Protein AF-A0A7S1PCG1-F1 (afdb_monomer)

Sequence (176 aa):
MRWTLFRSVGHQINESDEKISSALGVCRGSHRIDYTKEDGTSAQEVPVEKQWEADRPALQNLGIFSGMALAMYNFPEGIATFTAALADPIIGLGVAVAIAIHNIPEGIAVSVPIFYATGSKCKAFWWSVLCGAAEPVGGLLAWVVLTNLMTPSAFAILFCLVGGIMIHICIKKLIP

Secondary structure (DSSP, 8-state):
--SHHHHHHHHHHHHHHHHHHHHTT----------------------HHHHHHHHHHHHHHHHHHHHHHHHHHHHHHHHHHHHHHHH-HHHHHHHHHHHHHHHHHHHHHHHHHHHHHH--HHHHHHHHHHHHTHHHHHHHHHHHHHHHH--HHHHHHHHHHHHHHHHHHHHHHH--

pLDDT: mean 73.64, std 19.01, range [29.75, 96.0]

Solvent-accessible surface area (backbone atoms only — not comparable to full-atom values): 9655 Å² total; per-residue (Å²): 141,76,63,66,62,57,53,51,51,55,52,53,54,55,57,52,50,52,59,50,40,66,74,65,72,54,80,72,87,64,86,64,82,73,90,76,74,97,65,96,62,81,87,71,77,74,52,71,72,59,54,55,66,73,43,23,67,59,29,36,50,50,14,53,54,46,29,55,54,44,23,63,54,32,21,59,49,15,30,50,35,45,50,38,34,72,74,38,59,71,59,12,51,53,46,46,54,56,48,61,59,54,49,50,63,54,35,46,65,24,18,52,32,29,22,74,39,66,74,32,67,66,60,12,50,50,50,25,51,62,21,58,49,24,18,64,50,21,24,48,49,35,58,67,47,51,78,78,69,62,51,76,67,56,53,53,51,51,50,48,54,53,51,48,51,53,51,51,51,46,50,71,72,70,55,131

Structure (mmCIF, N/CA/C/O backbone):
data_AF-A0A7S1PCG1-F1
#
_entry.id   AF-A0A7S1PCG1-F1
#
loop_
_atom_site.group_PDB
_atom_site.id
_atom_site.type_symbol
_atom_site.label_atom_id
_atom_site.label_alt_id
_atom_site.label_comp_id
_atom_site.label_asym_id
_atom_site.label_entity_id
_atom_site.label_seq_id
_atom_site.pdbx_PDB_ins_code
_atom_site.Cartn_x
_atom_site.Cartn_y
_atom_site.Cartn_z
_atom_site.occupancy
_atom_site.B_iso_or_equiv
_atom_site.auth_seq_id
_atom_site.auth_comp_id
_atom_site.auth_asym_id
_atom_site.auth_atom_id
_atom_site.pdbx_PDB_model_num
ATOM 1 N N . MET A 1 1 ? 4.819 38.985 16.007 1.00 44.47 1 MET A N 1
ATOM 2 C CA . MET A 1 1 ? 3.946 39.750 15.080 1.00 44.47 1 MET A CA 1
ATOM 3 C C . MET A 1 1 ? 3.260 38.907 13.983 1.00 44.47 1 MET A C 1
ATOM 5 O O . MET A 1 1 ? 2.679 39.484 13.080 1.00 44.47 1 MET A O 1
ATOM 9 N N . ARG A 1 2 ? 3.243 37.560 14.054 1.00 44.78 2 ARG A N 1
ATOM 10 C CA . ARG A 1 2 ? 2.718 36.686 12.975 1.00 44.78 2 ARG A CA 1
ATOM 11 C C . ARG A 1 2 ? 1.582 35.743 13.421 1.00 44.78 2 ARG A C 1
ATOM 13 O O . ARG A 1 2 ? 1.343 34.729 12.787 1.00 44.78 2 ARG A O 1
ATOM 20 N N . TRP A 1 3 ? 0.891 36.078 14.516 1.00 29.75 3 TRP A N 1
ATOM 21 C CA . TRP A 1 3 ? -0.238 35.296 15.059 1.00 29.75 3 TRP A CA 1
ATOM 22 C C . TRP A 1 3 ? -1.612 35.923 14.751 1.00 29.75 3 TRP A C 1
ATOM 24 O O . TRP A 1 3 ? -2.607 35.220 14.618 1.00 29.75 3 TRP A O 1
ATOM 34 N N . THR A 1 4 ? -1.678 37.241 14.554 1.00 54.00 4 THR A N 1
ATOM 35 C CA . THR A 1 4 ? -2.918 37.961 14.208 1.00 54.00 4 THR A CA 1
ATOM 36 C C . THR A 1 4 ? -3.346 37.746 12.753 1.00 54.00 4 THR A C 1
ATOM 38 O O . THR A 1 4 ? -4.535 37.616 12.482 1.00 54.00 4 THR A O 1
ATOM 41 N N . LEU A 1 5 ? -2.390 37.616 11.825 1.00 45.69 5 LEU A N 1
ATOM 42 C CA . LEU A 1 5 ? -2.663 37.292 10.416 1.00 45.69 5 LEU A CA 1
ATOM 43 C C . LEU A 1 5 ? -3.235 35.877 10.239 1.00 45.69 5 LEU A C 1
ATOM 45 O O . LEU A 1 5 ? -4.156 35.694 9.452 1.00 45.69 5 LEU A O 1
ATOM 49 N N . PHE A 1 6 ? -2.764 34.901 11.022 1.00 45.62 6 PHE A N 1
ATOM 50 C CA . PHE A 1 6 ? -3.271 33.524 10.966 1.00 45.62 6 PHE A CA 1
ATOM 51 C C . PHE A 1 6 ? -4.719 33.424 11.477 1.00 45.62 6 PHE A C 1
ATOM 53 O O . PHE A 1 6 ? -5.532 32.689 10.924 1.00 45.62 6 PHE A O 1
ATOM 60 N N . ARG A 1 7 ? -5.075 34.243 12.477 1.00 55.75 7 ARG A N 1
ATOM 61 C CA . ARG A 1 7 ? -6.449 34.349 12.988 1.00 55.75 7 ARG A CA 1
ATOM 62 C C . ARG A 1 7 ? -7.396 35.033 11.993 1.00 55.75 7 ARG A C 1
ATOM 64 O O . ARG A 1 7 ? -8.547 34.629 11.886 1.00 55.75 7 ARG A O 1
ATOM 71 N N . SER A 1 8 ? -6.905 36.030 11.252 1.00 50.00 8 SER A N 1
ATOM 72 C CA . SER A 1 8 ? -7.679 36.728 10.214 1.00 50.00 8 SER A CA 1
ATOM 73 C C . SER A 1 8 ? -7.980 35.823 9.013 1.00 50.00 8 SER A C 1
ATOM 75 O O . SER A 1 8 ? -9.112 35.770 8.542 1.00 50.00 8 SER A O 1
ATOM 77 N N . VAL A 1 9 ? -6.994 35.031 8.576 1.00 55.22 9 VAL A N 1
ATOM 78 C CA . VAL A 1 9 ? -7.173 34.049 7.493 1.00 55.22 9 VAL A CA 1
ATOM 79 C C . VAL A 1 9 ? -8.129 32.928 7.915 1.00 55.22 9 VAL A C 1
ATOM 81 O O . VAL A 1 9 ? -9.040 32.601 7.162 1.00 55.22 9 VAL A O 1
ATOM 84 N N . GLY A 1 10 ? -8.017 32.412 9.147 1.00 53.16 10 GLY A N 1
ATOM 85 C CA . GLY A 1 10 ? -8.967 31.421 9.672 1.00 53.16 10 GLY A CA 1
ATOM 86 C C . GLY A 1 10 ? -10.417 31.923 9.732 1.00 53.16 10 GLY A C 1
ATOM 87 O O . GLY A 1 10 ? -11.344 31.152 9.503 1.00 53.16 10 GLY A O 1
ATOM 88 N N . HIS A 1 11 ? -10.625 33.221 9.977 1.00 51.47 11 HIS A N 1
ATOM 89 C CA . HIS A 1 11 ? -11.961 33.821 9.996 1.00 51.47 11 HIS A CA 1
ATOM 90 C C . HIS A 1 11 ? -12.567 33.9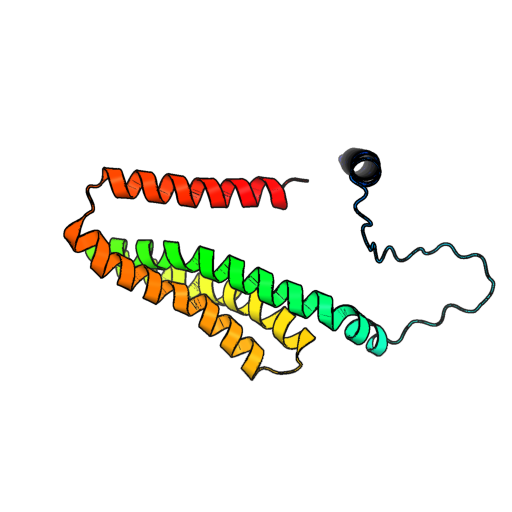68 8.588 1.00 51.47 11 HIS A C 1
ATOM 92 O O . HIS A 1 11 ? -13.768 33.779 8.416 1.00 51.47 11 HIS A O 1
ATOM 98 N N . GLN A 1 12 ? -11.743 34.259 7.576 1.00 50.62 12 GLN A N 1
ATOM 99 C CA . GLN A 1 12 ? -12.180 34.413 6.179 1.00 50.62 12 GLN A CA 1
ATOM 100 C C . GLN A 1 12 ? -12.530 33.074 5.507 1.00 50.62 12 GLN A C 1
ATOM 102 O O . GLN A 1 12 ? -13.460 33.002 4.699 1.00 50.62 12 GLN A O 1
ATOM 107 N N . ILE A 1 13 ? -11.828 31.999 5.878 1.00 54.66 13 ILE A N 1
ATOM 108 C CA . ILE A 1 13 ? -12.124 30.635 5.409 1.00 54.66 13 ILE A CA 1
ATOM 109 C C . ILE A 1 13 ? -13.490 30.176 5.947 1.00 54.66 13 ILE A C 1
ATOM 111 O O . ILE A 1 13 ? -14.297 29.620 5.207 1.00 54.66 13 ILE A O 1
ATOM 115 N N . ASN A 1 14 ? -13.801 30.500 7.207 1.00 49.69 14 ASN A N 1
ATOM 116 C CA . ASN A 1 14 ? -15.057 30.102 7.846 1.00 49.69 14 ASN A CA 1
ATOM 117 C C . ASN A 1 14 ? -16.290 30.811 7.240 1.00 49.69 14 ASN A C 1
ATOM 119 O O . ASN A 1 14 ? -17.344 30.199 7.096 1.00 49.69 14 ASN A O 1
ATOM 123 N N . GLU A 1 15 ? -16.153 32.081 6.834 1.00 53.22 15 GLU A N 1
ATOM 124 C CA . GLU A 1 15 ? -17.244 32.858 6.216 1.00 53.22 15 GLU A CA 1
ATOM 125 C C . GLU A 1 15 ? -17.528 32.432 4.760 1.00 53.22 15 GLU A C 1
ATOM 127 O O . GLU A 1 15 ? -18.664 32.498 4.280 1.00 53.22 15 GLU A O 1
ATOM 132 N N . SER A 1 16 ? -16.498 31.967 4.047 1.00 56.47 16 SER A N 1
ATOM 133 C CA . SER A 1 16 ? -16.621 31.487 2.664 1.00 56.47 16 SER A CA 1
ATOM 134 C C . SER A 1 16 ? -17.294 30.110 2.602 1.00 56.47 16 SER A C 1
ATOM 136 O O . SER A 1 16 ? -18.167 29.884 1.761 1.00 56.47 16 SER A O 1
ATOM 138 N N . ASP A 1 17 ? -16.968 29.226 3.547 1.00 53.53 17 ASP A N 1
ATOM 139 C CA . ASP A 1 17 ? -17.581 27.901 3.696 1.00 53.53 17 ASP A CA 1
ATOM 140 C C . ASP A 1 17 ? -19.076 27.969 4.045 1.00 53.53 17 ASP A C 1
ATOM 142 O O . ASP A 1 17 ? -19.867 27.145 3.580 1.00 53.53 17 ASP A O 1
ATOM 146 N N . GLU A 1 18 ? -19.492 28.970 4.822 1.00 57.81 18 GLU A N 1
ATOM 147 C CA . GLU A 1 18 ? -20.892 29.163 5.210 1.00 57.81 18 GLU A CA 1
ATOM 148 C C . GLU A 1 18 ? -21.767 29.571 4.015 1.00 57.81 18 GLU A C 1
ATOM 150 O O . GLU A 1 18 ? -22.869 29.040 3.834 1.00 57.81 18 GLU A O 1
ATOM 155 N N . LYS A 1 19 ? -21.243 30.433 3.131 1.00 54.31 19 LYS A N 1
ATOM 156 C CA . LYS A 1 19 ? -21.915 30.857 1.887 1.00 54.31 19 LYS A CA 1
ATOM 157 C C . LYS A 1 19 ? -22.014 29.722 0.861 1.00 54.31 19 LYS A C 1
ATOM 159 O O . LYS A 1 19 ? -23.004 29.625 0.140 1.00 54.31 19 LYS A O 1
ATOM 164 N N . ILE A 1 20 ? -21.028 28.825 0.821 1.00 53.72 20 ILE A N 1
ATOM 165 C CA . ILE A 1 20 ? -21.029 27.656 -0.075 1.00 53.72 20 ILE A CA 1
ATOM 166 C C . ILE A 1 20 ? -21.960 26.554 0.458 1.00 53.72 20 ILE A C 1
ATOM 168 O O . ILE A 1 20 ? -22.707 25.944 -0.308 1.00 53.72 20 ILE A O 1
ATOM 172 N N . SER A 1 21 ? -21.982 26.334 1.776 1.00 50.94 21 SER A N 1
ATOM 173 C CA . SER A 1 21 ? -22.844 25.331 2.416 1.00 50.94 21 SER A CA 1
ATOM 174 C C . SER A 1 21 ? -24.332 25.693 2.345 1.00 50.94 21 SER A C 1
ATOM 176 O O . SER A 1 21 ? -25.169 24.797 2.242 1.00 50.94 21 SER A O 1
ATOM 178 N N . SER A 1 22 ? -24.665 26.986 2.366 1.00 50.97 22 SER A N 1
ATOM 179 C CA . SER A 1 22 ? -26.041 27.480 2.217 1.00 50.97 22 SER A CA 1
ATOM 180 C C . SER A 1 22 ? -26.531 27.452 0.762 1.00 50.97 22 SER A C 1
ATOM 182 O O . SER A 1 22 ? -27.706 27.177 0.527 1.00 50.97 22 SER A O 1
ATOM 184 N N . ALA A 1 23 ? -25.641 27.634 -0.220 1.00 47.75 23 ALA A N 1
ATOM 185 C CA . ALA A 1 23 ? -25.978 27.534 -1.643 1.00 47.75 23 ALA A CA 1
ATOM 186 C C . ALA A 1 23 ? -26.151 26.086 -2.144 1.00 47.75 23 ALA A C 1
ATOM 188 O O . ALA A 1 23 ? -26.907 25.849 -3.084 1.00 47.75 23 ALA A O 1
ATOM 189 N N . LEU A 1 24 ? -25.466 25.113 -1.532 1.00 49.19 24 LEU A N 1
ATOM 190 C CA . LEU A 1 24 ? -25.475 23.717 -1.990 1.00 49.19 24 LEU A CA 1
ATOM 191 C C . LEU A 1 24 ? -26.510 22.822 -1.295 1.00 49.19 24 LEU A C 1
ATOM 193 O O . LEU A 1 24 ? -26.582 21.638 -1.619 1.00 49.19 24 LEU A O 1
ATOM 197 N N . GLY A 1 25 ? -27.296 23.334 -0.340 1.00 40.50 25 GLY A N 1
ATOM 198 C CA . GLY A 1 25 ? -28.280 22.521 0.395 1.00 40.50 25 GLY A CA 1
ATOM 199 C C . GLY A 1 25 ? -27.663 21.300 1.091 1.00 40.50 25 GLY A C 1
ATOM 200 O O . GLY A 1 25 ? -28.364 20.355 1.450 1.00 40.50 25 GLY A O 1
ATOM 201 N N . VAL A 1 26 ? -26.339 21.301 1.270 1.00 49.09 26 VAL A N 1
ATOM 202 C CA . VAL A 1 26 ? -25.613 20.248 1.964 1.00 49.09 26 VAL A CA 1
ATOM 203 C C . VAL A 1 26 ? -25.897 20.479 3.436 1.00 49.09 26 VAL A C 1
ATOM 205 O O . VAL A 1 26 ? -25.264 21.315 4.080 1.00 49.09 26 VAL A O 1
ATOM 208 N N . CYS A 1 27 ? -26.885 19.755 3.963 1.00 45.41 27 CYS A N 1
ATOM 209 C CA . CYS A 1 27 ? -27.060 19.561 5.395 1.00 45.41 27 CYS A CA 1
ATOM 210 C C . CYS A 1 27 ? -25.788 18.900 5.930 1.00 45.41 27 CYS A C 1
ATOM 212 O O . CYS A 1 27 ? -25.675 17.680 6.034 1.00 45.41 27 CYS A O 1
ATOM 214 N N . ARG A 1 28 ? -24.795 19.735 6.233 1.00 47.72 28 ARG A N 1
ATOM 215 C CA . ARG A 1 28 ? -23.606 19.364 6.975 1.00 47.72 28 ARG A CA 1
ATOM 216 C C . ARG A 1 28 ? -24.135 19.007 8.359 1.00 47.72 28 ARG A C 1
ATOM 218 O O . ARG A 1 28 ? -24.459 19.894 9.146 1.00 47.72 28 ARG A O 1
ATOM 225 N N . GLY A 1 29 ? -24.285 17.707 8.617 1.00 42.41 29 GLY A N 1
ATOM 226 C CA . GLY A 1 29 ? -24.417 17.127 9.953 1.00 42.41 29 GLY A CA 1
ATOM 227 C C . GLY A 1 29 ? -23.144 17.431 10.728 1.00 42.41 29 GLY A C 1
ATOM 228 O O . GLY A 1 29 ? -22.277 16.586 10.917 1.00 42.41 29 GLY A O 1
ATOM 229 N N . SER A 1 30 ? -22.992 18.705 11.052 1.00 42.12 30 SER A N 1
ATOM 230 C CA . SER A 1 30 ? -21.947 19.256 11.866 1.00 42.12 30 SER A CA 1
ATOM 231 C C . SER A 1 30 ? -22.311 18.845 13.277 1.00 42.12 30 SER A C 1
ATOM 233 O O . SER A 1 30 ? -23.209 19.429 13.879 1.00 42.12 30 SER A O 1
ATOM 235 N N . HIS A 1 31 ? -21.605 17.860 13.826 1.00 40.66 31 HIS A N 1
ATOM 236 C CA . HIS A 1 31 ? -21.396 17.816 15.269 1.00 40.66 31 HIS A CA 1
ATOM 237 C C . HIS A 1 31 ? -20.501 19.014 15.642 1.00 40.66 31 HIS A C 1
ATOM 239 O O . HIS A 1 31 ? -19.357 18.886 16.065 1.00 40.66 31 HIS A O 1
ATOM 245 N N . ARG A 1 32 ? -21.031 20.223 15.419 1.00 40.47 32 ARG A N 1
ATOM 246 C CA . ARG A 1 32 ? -20.621 21.435 16.103 1.00 40.47 32 ARG A CA 1
ATOM 247 C C . ARG A 1 32 ? -21.104 21.209 17.523 1.00 40.47 32 ARG A C 1
ATOM 249 O O . ARG A 1 32 ? -22.307 21.153 17.764 1.00 40.47 32 ARG A O 1
ATOM 256 N N . ILE A 1 33 ? -20.172 20.997 18.444 1.00 41.28 33 ILE A N 1
ATOM 257 C CA . ILE A 1 33 ? -20.489 21.122 19.860 1.00 41.28 33 ILE A CA 1
ATOM 258 C C . ILE A 1 33 ? -20.818 22.601 20.066 1.00 41.28 33 ILE A C 1
ATOM 260 O O . ILE A 1 33 ? -19.929 23.442 20.195 1.00 41.28 33 ILE A O 1
ATOM 264 N N . ASP A 1 34 ? -22.105 22.926 19.969 1.00 31.73 34 ASP A N 1
ATOM 265 C CA . ASP A 1 34 ? -22.633 24.234 20.318 1.00 31.73 34 ASP A CA 1
ATOM 266 C C . ASP A 1 34 ? -22.544 24.377 21.839 1.00 31.73 34 ASP A C 1
ATOM 268 O O . ASP A 1 34 ? -23.413 23.935 22.586 1.00 31.73 34 ASP A O 1
ATOM 272 N N . TYR A 1 35 ? -21.469 25.014 22.305 1.00 38.47 35 TYR A N 1
ATOM 273 C CA . TYR A 1 35 ? -21.304 25.470 23.689 1.00 38.47 35 TYR A CA 1
ATOM 274 C C . TYR A 1 35 ? -22.120 26.743 23.973 1.00 38.47 35 TYR A C 1
ATOM 276 O O . TYR A 1 35 ? -21.658 27.638 24.674 1.00 38.47 35 TYR A O 1
ATOM 284 N N . THR A 1 36 ? -23.327 26.867 23.420 1.00 35.03 36 THR A N 1
ATOM 285 C CA . THR A 1 36 ? -24.255 27.941 23.795 1.00 35.03 36 THR A CA 1
ATOM 286 C C . THR A 1 36 ? -25.676 27.401 23.895 1.00 35.03 36 THR A C 1
ATOM 288 O O . THR A 1 36 ? -26.516 27.574 23.020 1.00 35.03 36 THR A O 1
ATOM 291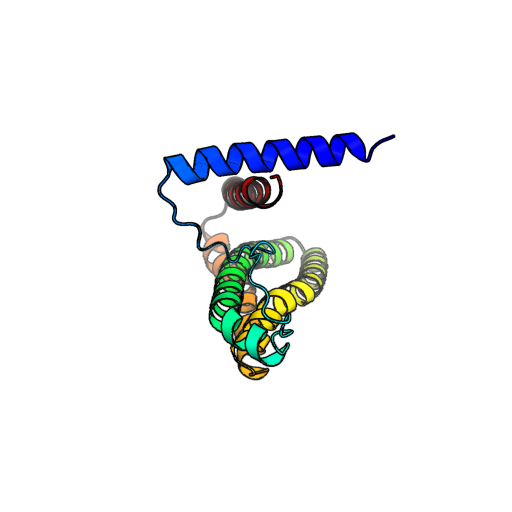 N N . LYS A 1 37 ? -25.960 26.740 25.016 1.00 35.12 37 LYS A N 1
ATOM 292 C CA . LYS A 1 37 ? -27.299 26.773 25.599 1.00 35.12 37 LYS A CA 1
ATOM 293 C C . LYS A 1 37 ? -27.187 27.326 27.008 1.00 35.12 37 LYS A C 1
ATOM 295 O O . LYS A 1 37 ? -26.640 26.697 27.908 1.00 35.12 37 LYS A O 1
ATOM 300 N N . GLU A 1 38 ? -27.658 28.558 27.151 1.00 50.28 38 GLU A N 1
ATOM 301 C CA . GLU A 1 38 ? -28.030 29.144 28.431 1.00 50.28 38 GLU A CA 1
ATOM 302 C C . GLU A 1 38 ? -29.304 28.443 28.924 1.00 50.28 38 GLU A C 1
ATOM 304 O O . GLU A 1 38 ? -30.410 28.928 28.710 1.00 50.28 38 GLU A O 1
ATOM 309 N N . ASP A 1 39 ? -29.180 27.268 29.542 1.00 42.62 39 ASP A N 1
ATOM 310 C CA . ASP A 1 39 ? -30.316 26.623 30.210 1.00 42.62 39 ASP A CA 1
ATOM 311 C C . ASP A 1 39 ? -29.919 25.814 31.450 1.00 42.62 39 ASP A C 1
ATOM 313 O O . ASP A 1 39 ? -30.353 24.685 31.633 1.00 42.62 39 ASP A O 1
ATOM 317 N N . GLY A 1 40 ? -29.140 26.423 32.353 1.00 42.53 40 GLY A N 1
ATOM 318 C CA . GLY A 1 40 ? -29.222 26.185 33.808 1.00 42.53 40 GLY A CA 1
ATOM 319 C C . GLY A 1 40 ? -29.109 24.744 34.335 1.00 42.53 40 GLY A C 1
ATOM 320 O O . GLY A 1 40 ? -29.359 24.518 35.517 1.00 42.53 40 GLY A O 1
ATOM 321 N N . THR A 1 41 ? -28.725 23.779 33.508 1.00 38.78 41 THR A N 1
ATOM 322 C CA . THR A 1 41 ? -28.611 22.368 33.861 1.00 38.78 41 THR A CA 1
ATOM 323 C C . THR A 1 41 ? -27.133 22.038 33.861 1.00 38.78 41 THR A C 1
ATOM 325 O O . THR A 1 41 ? -26.442 22.222 32.862 1.00 38.78 41 THR A O 1
ATOM 328 N N . SER A 1 42 ? -26.636 21.627 35.026 1.00 32.62 42 SER A N 1
ATOM 329 C CA . SER A 1 42 ? -25.228 21.332 35.282 1.00 32.62 42 SER A CA 1
ATOM 330 C C . SER A 1 42 ? -24.608 20.544 34.133 1.00 32.62 42 SER A C 1
ATOM 332 O O . SER A 1 42 ? -25.147 19.500 33.762 1.00 32.62 42 SER A O 1
ATOM 334 N N . ALA A 1 43 ? -23.482 21.039 33.616 1.00 46.50 43 ALA A N 1
ATOM 335 C CA . ALA A 1 43 ? -22.660 20.380 32.612 1.00 46.50 43 ALA A CA 1
ATOM 336 C C . ALA A 1 43 ? -22.343 18.946 33.059 1.00 46.50 43 ALA A C 1
ATOM 338 O O . ALA A 1 43 ? -21.426 18.707 33.840 1.00 46.50 43 ALA A O 1
ATOM 339 N N . GLN A 1 44 ? -23.146 17.988 32.601 1.00 54.81 44 GLN A N 1
ATOM 340 C CA . GLN A 1 44 ? -22.803 16.584 32.701 1.00 54.81 44 GLN A CA 1
ATOM 341 C C . GLN A 1 44 ? -21.727 16.350 31.652 1.00 54.81 44 GLN A C 1
ATOM 343 O O . GLN A 1 44 ? -22.013 16.352 30.455 1.00 54.81 44 GLN A O 1
ATOM 348 N N . GLU A 1 45 ? -20.484 16.190 32.102 1.00 57.25 45 GLU A N 1
ATOM 349 C CA . GLU A 1 45 ? -19.434 15.599 31.284 1.00 57.25 45 GLU A CA 1
ATOM 350 C C . GLU A 1 45 ? -19.984 14.278 30.743 1.00 57.25 45 GLU A C 1
ATOM 352 O O . GLU A 1 45 ? -20.283 13.352 31.501 1.00 57.25 45 GLU A O 1
ATOM 357 N N . VAL A 1 46 ? -20.219 14.218 29.431 1.00 56.66 46 VAL A N 1
ATOM 358 C CA . VAL A 1 46 ? -20.593 12.964 28.787 1.00 56.66 46 VAL A CA 1
ATOM 359 C C . VAL A 1 46 ? -19.425 12.019 29.056 1.00 56.66 46 VAL A C 1
ATOM 361 O O . VAL A 1 46 ? -18.297 12.375 28.705 1.00 56.66 46 VAL A O 1
ATOM 364 N N . PRO A 1 47 ? -19.653 10.855 29.695 1.00 63.28 47 PRO A N 1
ATOM 365 C CA . PRO A 1 47 ? -18.584 9.902 29.933 1.00 63.28 47 PRO A CA 1
ATOM 366 C C . PRO A 1 47 ? -17.873 9.662 28.608 1.00 63.28 47 PRO A C 1
ATOM 368 O O . PRO A 1 47 ? -18.553 9.492 27.588 1.00 63.28 47 PRO A O 1
ATOM 371 N N . VAL A 1 48 ? -16.535 9.659 28.607 1.00 65.38 48 VAL A N 1
ATOM 372 C CA . VAL A 1 48 ? -15.729 9.351 27.410 1.00 65.38 48 VAL A CA 1
ATOM 373 C C . VAL A 1 48 ? -16.285 8.089 26.749 1.00 65.38 48 VAL A C 1
ATOM 375 O O . VAL A 1 48 ? -16.335 8.002 25.525 1.00 65.38 48 VAL A O 1
ATOM 378 N N . GLU A 1 49 ? -16.853 7.197 27.572 1.00 66.69 49 GLU A N 1
ATOM 379 C CA . GLU A 1 49 ? -17.593 6.024 27.161 1.00 66.69 49 GLU A CA 1
ATOM 380 C C . GLU A 1 49 ? -18.782 6.194 26.223 1.00 66.69 49 GLU A C 1
ATOM 382 O O . GLU A 1 49 ? -18.956 5.445 25.270 1.00 66.69 49 GLU A O 1
ATOM 387 N N . LYS A 1 50 ? -19.609 7.208 26.407 1.00 66.38 50 LYS A N 1
ATOM 388 C CA . LYS A 1 50 ? -20.714 7.443 25.473 1.00 66.38 50 LYS A CA 1
ATOM 389 C C . LYS A 1 50 ? -20.260 8.095 24.173 1.00 66.38 50 LYS A C 1
ATOM 391 O O . LYS A 1 50 ? -20.920 7.911 23.152 1.00 66.38 50 LYS A O 1
ATOM 396 N N . GLN A 1 51 ? -19.152 8.832 24.201 1.00 69.62 51 GLN A N 1
ATOM 397 C CA . GLN A 1 51 ? -18.666 9.566 23.037 1.00 69.62 51 GLN A CA 1
ATOM 398 C C . GLN A 1 51 ? -18.166 8.617 21.942 1.00 69.62 51 GLN A C 1
ATOM 400 O O . GLN A 1 51 ? -18.565 8.749 20.787 1.00 69.62 51 GLN A O 1
ATOM 405 N N . TRP A 1 52 ? -17.362 7.606 22.288 1.00 69.81 52 TRP A N 1
ATOM 406 C CA . TRP A 1 52 ? -16.857 6.682 21.271 1.00 69.81 52 TRP A CA 1
ATOM 407 C C . TRP A 1 52 ? -17.944 5.801 20.658 1.00 69.81 52 TRP A C 1
ATOM 409 O O . TRP A 1 52 ? -17.845 5.494 19.475 1.00 69.81 52 TRP A O 1
ATOM 419 N N . GLU A 1 53 ? -19.002 5.450 21.398 1.00 71.81 53 GLU A N 1
ATOM 420 C CA . GLU A 1 53 ? -20.164 4.727 20.854 1.00 71.81 53 GLU A CA 1
ATOM 421 C C . GLU A 1 53 ? -20.860 5.526 19.744 1.00 71.81 53 GLU A C 1
ATOM 423 O O . GLU A 1 53 ? -21.221 4.954 18.713 1.00 71.81 53 GLU A O 1
ATOM 428 N N . ALA A 1 54 ? -20.994 6.844 19.924 1.00 75.56 54 ALA A N 1
ATOM 429 C CA . ALA A 1 54 ? -21.584 7.736 18.931 1.00 75.56 54 ALA A CA 1
ATOM 430 C C . ALA A 1 54 ? -20.706 7.884 17.672 1.00 75.56 54 ALA A C 1
ATOM 432 O O . ALA A 1 54 ? -21.233 7.973 16.562 1.00 75.56 54 ALA A O 1
ATOM 433 N N . ASP A 1 55 ? -19.378 7.835 17.826 1.00 80.38 55 ASP A N 1
ATOM 434 C CA . ASP A 1 55 ? -18.412 8.041 16.736 1.00 80.38 55 ASP A CA 1
ATOM 435 C C . ASP A 1 55 ? -18.064 6.758 15.951 1.00 80.38 55 ASP A C 1
ATOM 437 O O . ASP A 1 55 ? -17.446 6.823 14.883 1.00 80.38 55 ASP A O 1
ATOM 441 N N . ARG A 1 56 ? -18.497 5.574 16.415 1.00 82.62 56 ARG A N 1
ATOM 442 C CA . ARG A 1 56 ? -18.273 4.270 15.747 1.00 82.62 56 ARG A CA 1
ATOM 443 C C . ARG A 1 56 ? -18.552 4.261 14.236 1.00 82.62 56 ARG A C 1
ATOM 445 O O . ARG A 1 56 ? -17.669 3.817 13.497 1.00 82.62 56 ARG A O 1
ATOM 452 N N . PRO A 1 57 ? -19.718 4.717 13.732 1.00 82.69 57 PRO A N 1
ATOM 453 C CA . PRO A 1 57 ? -19.988 4.702 12.293 1.00 82.69 57 PRO A CA 1
ATOM 454 C C . PRO A 1 57 ? -19.051 5.633 11.512 1.00 82.69 57 PRO A C 1
ATOM 456 O O . PRO A 1 57 ? -18.626 5.291 10.407 1.00 82.69 57 PRO A O 1
ATOM 459 N N . ALA A 1 58 ? -18.673 6.779 12.086 1.00 81.00 58 ALA A N 1
ATOM 460 C CA . ALA A 1 58 ? -17.733 7.705 11.461 1.00 81.00 58 ALA A CA 1
ATOM 461 C C . ALA A 1 58 ? -16.320 7.103 11.383 1.00 81.00 58 ALA A C 1
ATOM 463 O O . ALA A 1 58 ? -15.690 7.161 10.328 1.00 81.00 58 ALA A O 1
ATOM 464 N N . LEU A 1 59 ? -15.857 6.452 12.455 1.00 85.56 59 LEU A N 1
ATOM 465 C CA . LEU A 1 59 ? -14.573 5.745 12.498 1.00 85.56 59 LEU A CA 1
ATOM 466 C C . LEU A 1 59 ? -14.524 4.581 11.504 1.00 85.56 59 LEU A C 1
ATOM 468 O O . LEU A 1 59 ? -13.520 4.392 10.817 1.00 85.56 59 LEU A O 1
ATOM 472 N N . GLN A 1 60 ? -15.617 3.825 11.383 1.00 84.56 60 GLN A N 1
ATOM 473 C CA . GLN A 1 60 ? -15.702 2.725 10.428 1.00 84.56 60 GLN A CA 1
ATOM 474 C C . GLN A 1 60 ? -15.601 3.232 8.990 1.00 84.56 60 GLN A C 1
ATOM 476 O O . GLN A 1 60 ? -14.804 2.716 8.208 1.00 84.56 60 GLN A O 1
ATOM 481 N N . ASN A 1 61 ? -16.372 4.268 8.658 1.00 81.06 61 ASN A N 1
ATOM 482 C CA . ASN A 1 61 ? -16.327 4.896 7.344 1.00 81.06 61 ASN A CA 1
ATOM 483 C C . ASN A 1 61 ? -14.934 5.456 7.052 1.00 81.06 61 ASN A C 1
ATOM 485 O O . ASN A 1 61 ? -14.391 5.208 5.980 1.00 81.06 61 ASN A O 1
ATOM 489 N N . LEU A 1 62 ? -14.321 6.148 8.015 1.00 85.56 62 LEU A N 1
ATOM 490 C CA . LEU A 1 62 ? -12.971 6.684 7.873 1.00 85.56 62 LEU A CA 1
ATOM 491 C C . LEU A 1 62 ? -11.954 5.572 7.592 1.00 85.56 62 LEU A C 1
ATOM 493 O O . LEU A 1 62 ? -11.167 5.705 6.660 1.00 85.56 62 LEU A O 1
ATOM 497 N N . GLY A 1 63 ? -12.003 4.458 8.325 1.00 86.56 63 GLY A N 1
ATOM 498 C CA . GLY A 1 63 ? -11.140 3.302 8.079 1.00 86.56 63 GLY A CA 1
ATOM 499 C C . GLY A 1 63 ? -11.342 2.673 6.699 1.00 86.56 63 GLY A C 1
ATOM 500 O O . GLY A 1 63 ? -10.367 2.431 5.994 1.00 86.56 63 GLY A O 1
ATOM 501 N N . ILE A 1 64 ? -12.592 2.473 6.272 1.00 88.12 64 ILE A N 1
ATOM 502 C CA . ILE A 1 64 ? -12.917 1.884 4.962 1.00 88.12 64 ILE A CA 1
ATOM 503 C C . ILE A 1 64 ? -12.471 2.806 3.819 1.00 88.12 64 ILE A C 1
ATOM 505 O O . ILE A 1 64 ? -11.804 2.356 2.890 1.00 88.12 64 ILE A O 1
ATOM 509 N N . PHE A 1 65 ? -12.799 4.099 3.882 1.00 83.62 65 PHE A N 1
ATOM 510 C CA . PHE A 1 65 ? -12.412 5.062 2.848 1.00 83.62 65 PHE A CA 1
ATOM 511 C C . PHE A 1 65 ? -10.900 5.263 2.786 1.00 83.62 65 PHE A C 1
ATOM 513 O O . PHE A 1 65 ? -10.348 5.340 1.689 1.00 83.62 65 PHE A O 1
ATOM 520 N N . SER A 1 66 ? -10.231 5.305 3.940 1.00 80.50 66 SER A N 1
ATOM 521 C CA . SER A 1 66 ? -8.769 5.392 3.999 1.00 80.50 66 SER A CA 1
ATOM 522 C C . SER A 1 66 ? -8.130 4.125 3.435 1.00 80.50 66 SER A C 1
ATOM 524 O O . SER A 1 66 ? -7.199 4.228 2.649 1.00 80.50 66 SER A O 1
ATOM 526 N N . GLY A 1 67 ? -8.677 2.945 3.746 1.00 87.12 67 GLY A N 1
ATOM 527 C CA . GLY A 1 67 ? -8.222 1.672 3.188 1.00 87.12 67 GLY A CA 1
ATOM 528 C C . GLY A 1 67 ? -8.371 1.593 1.669 1.00 87.12 67 GLY A C 1
ATOM 529 O O . GLY A 1 67 ? -7.431 1.226 0.976 1.00 87.12 67 GLY A O 1
ATOM 530 N N . MET A 1 68 ? -9.515 2.007 1.118 1.00 85.75 68 MET A N 1
ATOM 531 C CA . MET A 1 68 ? -9.703 2.044 -0.339 1.00 85.75 68 MET A CA 1
ATOM 532 C C . MET A 1 68 ? -8.760 3.038 -1.021 1.00 85.75 68 MET A C 1
ATOM 534 O O . MET A 1 68 ? -8.198 2.733 -2.070 1.00 85.75 68 MET A O 1
ATOM 538 N N . ALA A 1 69 ? -8.586 4.226 -0.436 1.00 83.62 69 ALA A N 1
ATOM 539 C CA . ALA A 1 69 ? -7.651 5.218 -0.954 1.00 83.62 69 ALA A CA 1
ATOM 540 C C . ALA A 1 69 ? -6.211 4.693 -0.932 1.00 83.62 69 ALA A C 1
ATOM 542 O O . ALA A 1 69 ? -5.497 4.854 -1.918 1.00 83.62 69 ALA A O 1
ATOM 543 N N . LEU A 1 70 ? -5.825 4.022 0.155 1.00 88.56 70 LEU A N 1
ATOM 544 C CA . LEU A 1 70 ? -4.512 3.417 0.304 1.00 88.56 70 LEU A CA 1
ATOM 545 C C . LEU A 1 70 ? -4.296 2.286 -0.708 1.00 88.56 70 LEU A C 1
ATOM 547 O O . LEU A 1 70 ? -3.315 2.297 -1.433 1.00 88.56 70 LEU A O 1
ATOM 551 N N . ALA A 1 71 ? -5.258 1.377 -0.877 1.00 88.12 71 ALA A N 1
ATOM 552 C CA . ALA A 1 71 ? -5.165 0.315 -1.882 1.00 88.12 71 ALA A CA 1
ATOM 553 C C . ALA A 1 71 ? -4.931 0.864 -3.307 1.00 88.12 71 ALA A C 1
ATOM 555 O O . ALA A 1 71 ? -4.176 0.287 -4.086 1.00 88.12 71 ALA A O 1
ATOM 556 N N . MET A 1 72 ? -5.541 2.002 -3.653 1.00 85.19 72 MET A N 1
ATOM 557 C CA . MET A 1 72 ? -5.289 2.670 -4.936 1.00 85.19 72 MET A CA 1
ATOM 558 C C . MET A 1 72 ? -3.900 3.321 -5.028 1.00 85.19 72 MET A C 1
ATOM 560 O O . MET A 1 72 ? -3.418 3.511 -6.141 1.00 85.19 72 MET A O 1
ATOM 564 N N . TYR A 1 73 ? -3.274 3.664 -3.901 1.00 85.81 73 TYR A N 1
ATOM 565 C CA . TYR A 1 73 ? -1.923 4.232 -3.819 1.00 85.81 73 TYR A CA 1
ATOM 566 C C . TYR A 1 73 ? -0.836 3.156 -3.945 1.00 85.81 73 TYR A C 1
ATOM 568 O O . TYR A 1 73 ? 0.081 3.284 -4.754 1.00 85.81 73 TYR A O 1
ATOM 576 N N . ASN A 1 74 ? -1.014 2.045 -3.228 1.00 89.75 74 ASN A N 1
ATOM 577 C CA . ASN A 1 74 ? -0.090 0.910 -3.212 1.00 89.75 74 ASN A CA 1
ATOM 578 C C . ASN A 1 74 ? -0.041 0.175 -4.563 1.00 89.75 74 ASN A C 1
ATOM 580 O O . ASN A 1 74 ? 0.949 -0.469 -4.907 1.00 89.75 74 ASN A O 1
ATOM 584 N N . PHE A 1 75 ? -1.093 0.279 -5.379 1.00 86.44 75 PHE A N 1
ATOM 585 C CA . PHE A 1 75 ? -1.115 -0.350 -6.699 1.00 86.44 75 PHE A CA 1
ATOM 586 C C . PHE A 1 75 ? -0.041 0.217 -7.663 1.00 86.44 75 PHE A C 1
ATOM 588 O O . PHE A 1 75 ? 0.770 -0.564 -8.172 1.00 86.44 75 PHE A O 1
ATOM 595 N N . PRO A 1 76 ? 0.040 1.544 -7.905 1.00 83.88 76 PRO A N 1
ATOM 596 C CA . PRO A 1 76 ? 1.159 2.164 -8.620 1.00 83.88 76 PRO A CA 1
ATOM 597 C C . PRO A 1 76 ? 2.538 1.878 -8.018 1.00 83.88 76 PRO A C 1
ATOM 599 O O . PRO A 1 76 ? 3.493 1.681 -8.771 1.00 83.88 76 PRO A O 1
ATOM 602 N N . GLU A 1 77 ? 2.657 1.828 -6.691 1.00 88.44 77 GLU A N 1
ATOM 603 C CA . GLU A 1 77 ? 3.925 1.515 -6.018 1.00 88.44 77 GLU A CA 1
ATOM 604 C C . GLU A 1 77 ? 4.395 0.093 -6.322 1.00 88.44 77 GLU A C 1
ATOM 606 O O . GLU A 1 77 ? 5.573 -0.123 -6.616 1.00 88.44 77 GLU A O 1
ATOM 611 N N . GLY A 1 78 ? 3.471 -0.867 -6.379 1.00 90.75 78 GLY A N 1
ATOM 612 C CA . GLY A 1 78 ? 3.749 -2.228 -6.828 1.00 90.75 78 GLY A CA 1
ATOM 613 C C . GLY A 1 78 ? 4.308 -2.286 -8.252 1.00 90.75 78 GLY A C 1
ATOM 614 O O . GLY A 1 78 ? 5.303 -2.970 -8.511 1.00 90.75 78 GLY A O 1
ATOM 615 N N . ILE A 1 79 ? 3.717 -1.516 -9.175 1.00 88.25 79 ILE A N 1
ATOM 616 C CA . ILE A 1 79 ? 4.202 -1.390 -10.561 1.00 88.25 79 ILE A CA 1
ATOM 617 C C . ILE A 1 79 ? 5.607 -0.771 -10.588 1.00 88.25 79 ILE A C 1
ATOM 619 O O . ILE A 1 79 ? 6.491 -1.267 -11.297 1.00 88.25 79 ILE A O 1
ATOM 623 N N . ALA A 1 80 ? 5.823 0.305 -9.824 1.00 85.94 80 ALA A N 1
ATOM 624 C CA . ALA A 1 80 ? 7.101 1.006 -9.743 1.00 85.94 80 ALA A CA 1
ATOM 625 C C . ALA A 1 80 ? 8.210 0.095 -9.199 1.00 85.94 80 ALA A C 1
ATOM 627 O O . ALA A 1 80 ? 9.277 -0.004 -9.805 1.00 85.94 80 ALA A O 1
ATOM 628 N N . THR A 1 81 ? 7.929 -0.621 -8.108 1.00 90.69 81 THR A N 1
ATOM 629 C CA . THR A 1 81 ? 8.854 -1.564 -7.460 1.00 90.69 81 THR A CA 1
ATOM 630 C C . THR A 1 81 ? 9.263 -2.674 -8.415 1.00 90.69 81 THR A C 1
ATOM 632 O O . THR A 1 81 ? 10.451 -2.953 -8.579 1.00 90.69 81 THR A O 1
ATOM 635 N N . PHE A 1 82 ? 8.287 -3.282 -9.095 1.00 90.38 82 PHE A N 1
ATOM 636 C CA . PHE A 1 82 ? 8.555 -4.348 -10.052 1.00 90.38 82 PHE A CA 1
ATOM 637 C C . PHE A 1 82 ? 9.370 -3.847 -11.250 1.00 90.38 82 PHE A C 1
ATOM 639 O O . PHE A 1 82 ? 10.337 -4.487 -11.659 1.00 90.38 82 PHE A O 1
ATOM 646 N N . THR A 1 83 ? 9.039 -2.668 -11.780 1.00 85.50 83 THR A N 1
ATOM 647 C CA . THR A 1 83 ? 9.780 -2.083 -12.907 1.00 85.50 83 THR A CA 1
ATOM 648 C C . THR A 1 83 ? 11.212 -1.717 -12.517 1.00 85.50 83 THR A C 1
ATOM 650 O O . THR A 1 83 ? 12.136 -1.962 -13.290 1.00 85.50 83 THR A O 1
ATOM 653 N N . ALA A 1 84 ? 11.423 -1.184 -11.310 1.00 87.81 84 ALA A N 1
ATOM 654 C CA . ALA A 1 84 ? 12.759 -0.904 -10.790 1.00 87.81 84 ALA A CA 1
ATOM 655 C C . ALA A 1 84 ? 13.599 -2.186 -10.680 1.00 87.81 84 ALA A C 1
ATOM 657 O O . ALA A 1 84 ? 14.758 -2.191 -11.088 1.00 87.81 84 ALA A O 1
ATOM 658 N N . ALA A 1 85 ? 13.000 -3.284 -10.207 1.00 89.81 85 ALA A N 1
ATOM 659 C CA . ALA A 1 85 ? 13.659 -4.586 -10.129 1.00 89.81 85 ALA A CA 1
ATOM 660 C C . ALA A 1 85 ? 13.988 -5.193 -11.501 1.00 89.81 85 ALA A C 1
ATOM 662 O O . ALA A 1 85 ? 15.005 -5.872 -11.628 1.00 89.81 85 ALA A O 1
ATOM 663 N N . LEU A 1 86 ? 13.168 -4.934 -12.526 1.00 87.06 86 LEU A N 1
ATOM 664 C CA . LEU A 1 86 ? 13.478 -5.322 -13.906 1.00 87.06 86 LEU A CA 1
ATOM 665 C C . LEU A 1 86 ? 14.612 -4.492 -14.520 1.00 87.06 86 LEU A C 1
ATOM 667 O O . LEU A 1 86 ? 15.359 -5.017 -15.342 1.00 87.06 86 LEU A O 1
ATOM 671 N N . ALA A 1 87 ? 14.724 -3.211 -14.159 1.00 85.56 87 ALA A N 1
ATOM 672 C CA . ALA A 1 87 ? 15.763 -2.328 -14.678 1.00 85.56 87 ALA A CA 1
ATOM 673 C C . ALA A 1 87 ? 17.146 -2.669 -14.101 1.00 85.56 87 ALA A C 1
ATOM 675 O O . ALA A 1 87 ? 18.105 -2.824 -14.852 1.00 85.56 87 ALA A O 1
ATOM 676 N N . ASP A 1 88 ? 17.239 -2.795 -12.776 1.00 90.00 88 ASP A N 1
ATOM 677 C CA . ASP A 1 88 ? 18.441 -3.240 -12.073 1.00 90.00 88 ASP A CA 1
ATOM 678 C C . ASP A 1 88 ? 18.033 -3.881 -10.730 1.00 90.00 88 ASP A C 1
ATOM 680 O O . ASP A 1 88 ? 17.419 -3.207 -9.894 1.00 90.00 88 ASP A O 1
ATOM 684 N N . PRO A 1 89 ? 18.381 -5.155 -10.469 1.00 92.19 89 PRO A N 1
ATOM 685 C CA . PRO A 1 89 ? 18.020 -5.830 -9.224 1.00 92.19 89 PRO A CA 1
ATOM 686 C C . PRO A 1 89 ? 18.522 -5.141 -7.945 1.00 92.19 89 PRO A C 1
ATOM 688 O O . PRO A 1 89 ? 17.855 -5.223 -6.914 1.00 92.19 89 PRO A O 1
ATOM 691 N N . ILE A 1 90 ? 19.671 -4.454 -7.982 1.00 94.25 90 ILE A N 1
ATOM 692 C CA . ILE A 1 90 ? 20.216 -3.722 -6.829 1.00 94.25 90 ILE A CA 1
ATOM 693 C C . ILE A 1 90 ? 19.356 -2.491 -6.536 1.00 94.25 90 ILE A C 1
ATOM 695 O O . ILE A 1 90 ? 19.014 -2.237 -5.378 1.00 94.25 90 ILE A O 1
ATOM 699 N N . ILE A 1 91 ? 18.957 -1.754 -7.577 1.00 91.50 91 ILE A N 1
ATOM 700 C CA . ILE A 1 91 ? 18.048 -0.607 -7.436 1.00 91.50 91 ILE A CA 1
ATOM 701 C C . ILE A 1 91 ? 16.674 -1.091 -6.967 1.00 91.50 91 ILE A C 1
ATOM 703 O O . ILE A 1 91 ? 16.116 -0.530 -6.025 1.00 91.50 91 ILE A O 1
ATOM 707 N N . GLY A 1 92 ? 16.154 -2.163 -7.567 1.00 91.62 92 GLY A N 1
ATOM 708 C CA . GLY A 1 92 ? 14.883 -2.770 -7.182 1.00 91.62 92 GLY A CA 1
ATOM 709 C C . GLY A 1 92 ? 14.842 -3.205 -5.722 1.00 91.62 92 GLY A C 1
ATOM 710 O O . GLY A 1 92 ? 13.860 -2.931 -5.038 1.00 91.62 92 GLY A O 1
ATOM 711 N N . 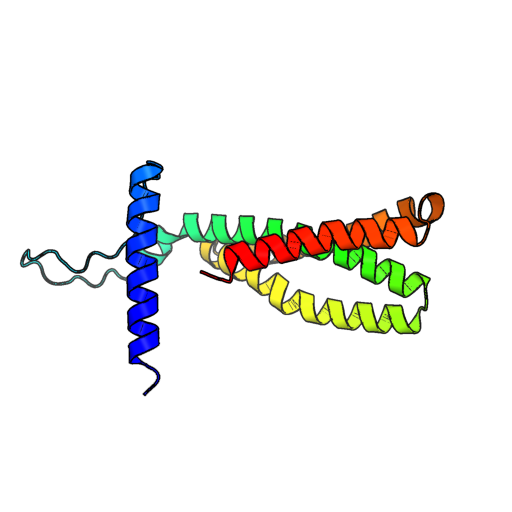LEU A 1 93 ? 15.917 -3.815 -5.212 1.00 95.19 93 LEU A N 1
ATOM 712 C CA . LEU A 1 93 ? 16.019 -4.171 -3.796 1.00 95.19 93 LEU A CA 1
ATOM 713 C C . LEU A 1 93 ? 15.987 -2.927 -2.897 1.00 95.19 93 LEU A C 1
ATOM 715 O O . LEU A 1 93 ? 15.279 -2.918 -1.891 1.00 95.19 93 LEU A O 1
ATOM 719 N N . GLY A 1 94 ? 16.711 -1.867 -3.269 1.00 95.62 94 GLY A N 1
ATOM 720 C CA . GLY A 1 94 ? 16.687 -0.595 -2.544 1.00 95.62 94 GLY A CA 1
ATOM 721 C C . GLY A 1 94 ? 15.290 0.032 -2.494 1.00 95.62 94 GLY A C 1
ATOM 722 O O . GLY A 1 94 ? 14.839 0.448 -1.427 1.00 95.62 94 GLY A O 1
ATOM 723 N N . VAL A 1 95 ? 14.579 0.038 -3.626 1.00 92.44 95 VAL A N 1
ATOM 724 C CA . VAL A 1 95 ? 13.197 0.535 -3.734 1.00 92.44 95 VAL A CA 1
ATOM 725 C C . VAL A 1 95 ? 12.234 -0.319 -2.906 1.00 92.44 95 VAL A C 1
ATOM 727 O O . VAL A 1 95 ? 11.455 0.229 -2.131 1.00 92.44 95 VAL A O 1
ATOM 730 N N . ALA A 1 96 ? 12.331 -1.647 -2.994 1.00 92.62 96 ALA A N 1
ATOM 731 C CA . ALA A 1 96 ? 11.480 -2.564 -2.238 1.00 92.62 96 ALA A CA 1
ATOM 732 C C . ALA A 1 96 ? 11.631 -2.377 -0.720 1.00 92.62 96 ALA A C 1
ATOM 734 O O . ALA A 1 96 ? 10.637 -2.355 0.001 1.00 92.62 96 ALA A O 1
ATOM 735 N N . VAL A 1 97 ? 12.860 -2.191 -0.225 1.00 96.00 97 VAL A N 1
ATOM 736 C CA . VAL A 1 97 ? 13.102 -1.906 1.199 1.00 96.00 97 VAL A CA 1
ATOM 737 C C . VAL A 1 97 ? 12.533 -0.541 1.595 1.00 96.00 97 VAL A C 1
ATOM 739 O O . VAL A 1 97 ? 11.912 -0.424 2.652 1.00 96.00 97 VAL A O 1
ATOM 742 N N . ALA A 1 98 ? 12.716 0.487 0.763 1.00 94.19 98 ALA A N 1
ATOM 743 C CA . ALA A 1 98 ? 12.203 1.828 1.042 1.00 94.19 98 ALA A CA 1
ATOM 744 C C . ALA A 1 98 ? 10.668 1.860 1.144 1.00 94.19 98 ALA A C 1
ATOM 746 O O . ALA A 1 98 ? 10.125 2.506 2.045 1.00 94.19 98 ALA A O 1
ATOM 747 N N . ILE A 1 99 ? 9.990 1.132 0.256 1.00 93.25 99 ILE A N 1
ATOM 748 C CA . ILE A 1 99 ? 8.529 1.002 0.230 1.00 93.25 99 ILE A CA 1
ATOM 749 C C . ILE A 1 99 ? 8.037 0.152 1.403 1.00 93.25 99 ILE A C 1
ATOM 751 O O . ILE A 1 99 ? 7.142 0.570 2.130 1.00 93.25 99 ILE A O 1
ATOM 755 N N . ALA A 1 100 ? 8.704 -0.968 1.706 1.00 92.94 100 ALA A N 1
ATOM 756 C CA . ALA A 1 100 ? 8.354 -1.795 2.861 1.00 92.94 100 ALA A CA 1
ATOM 757 C C . ALA A 1 100 ? 8.344 -1.002 4.182 1.00 92.94 100 ALA A C 1
ATOM 759 O O . ALA A 1 100 ? 7.510 -1.253 5.051 1.00 92.94 100 ALA A O 1
ATOM 760 N N . ILE A 1 101 ? 9.251 -0.031 4.333 1.00 95.06 101 ILE A N 1
ATOM 761 C CA . ILE A 1 101 ? 9.284 0.857 5.501 1.00 95.06 101 ILE A CA 1
ATOM 762 C C . ILE A 1 101 ? 8.111 1.852 5.492 1.00 95.06 101 ILE A C 1
ATOM 764 O O . ILE A 1 101 ? 7.531 2.090 6.552 1.00 95.06 101 ILE A O 1
ATOM 768 N N . HIS A 1 102 ? 7.742 2.416 4.338 1.00 92.31 102 HIS A N 1
ATOM 769 C CA . HIS A 1 102 ? 6.618 3.361 4.218 1.00 92.31 102 HIS A CA 1
ATOM 770 C C . HIS A 1 102 ? 5.250 2.701 4.447 1.00 92.31 102 HIS A C 1
ATOM 772 O O . HIS A 1 102 ? 4.379 3.305 5.078 1.00 92.31 102 HIS A O 1
ATOM 778 N N . ASN A 1 103 ? 5.107 1.427 4.081 1.00 92.31 103 ASN A N 1
ATOM 779 C CA . ASN A 1 103 ? 3.864 0.675 4.268 1.00 92.31 103 ASN A CA 1
ATOM 780 C C . ASN A 1 103 ? 3.497 0.450 5.740 1.00 92.31 103 ASN A C 1
ATOM 782 O O . ASN A 1 103 ? 2.334 0.198 6.064 1.00 92.31 103 ASN A O 1
ATOM 786 N N . ILE A 1 104 ? 4.469 0.533 6.658 1.00 93.31 104 ILE A N 1
ATOM 787 C CA . ILE A 1 104 ? 4.215 0.356 8.093 1.00 93.31 104 ILE A CA 1
ATOM 788 C C . ILE A 1 104 ? 3.328 1.501 8.630 1.00 93.31 104 ILE A C 1
ATOM 790 O O . ILE A 1 104 ? 2.245 1.203 9.146 1.00 93.31 104 ILE A O 1
ATOM 794 N N . PRO A 1 105 ? 3.712 2.793 8.513 1.00 91.94 105 PRO A N 1
ATOM 795 C CA . PRO A 1 105 ? 2.838 3.920 8.849 1.00 91.94 105 PRO A CA 1
ATOM 796 C C . PRO A 1 105 ? 1.463 3.872 8.177 1.00 91.94 105 PRO A C 1
ATOM 798 O O . PRO A 1 105 ? 0.448 4.131 8.826 1.00 91.94 105 PRO A O 1
ATOM 801 N N . GLU A 1 106 ? 1.417 3.516 6.896 1.00 90.00 106 GLU A N 1
ATOM 802 C CA . GLU A 1 106 ? 0.186 3.492 6.105 1.00 90.00 106 GLU A CA 1
ATOM 803 C C . GLU A 1 106 ? -0.792 2.416 6.580 1.00 90.00 106 GLU A C 1
ATOM 805 O O . GLU A 1 106 ? -1.973 2.684 6.824 1.00 90.00 106 GLU A O 1
ATOM 810 N N . GLY A 1 107 ? -0.284 1.206 6.821 1.00 91.50 107 GLY A N 1
ATOM 811 C CA . GLY A 1 107 ? -1.071 0.116 7.378 1.00 91.50 107 GLY A CA 1
ATOM 812 C C . GLY A 1 107 ? -1.626 0.444 8.767 1.00 91.50 107 GLY A C 1
ATOM 813 O O . GLY A 1 107 ? -2.761 0.075 9.093 1.00 91.50 107 GLY A O 1
ATOM 814 N N . ILE A 1 108 ? -0.868 1.182 9.587 1.00 93.25 108 ILE A N 1
ATOM 815 C CA . ILE A 1 108 ? -1.331 1.669 10.895 1.00 93.25 108 ILE A CA 1
ATOM 816 C C . ILE A 1 108 ? -2.462 2.692 10.719 1.00 93.25 108 ILE A C 1
ATOM 818 O O . ILE A 1 1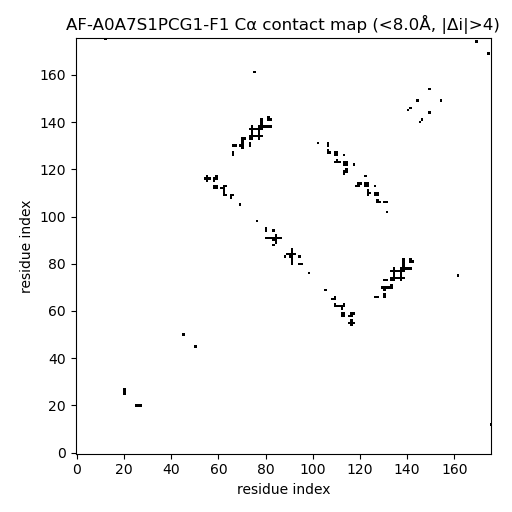08 ? -3.473 2.593 11.421 1.00 93.25 108 ILE A O 1
ATOM 822 N N . ALA A 1 109 ? -2.340 3.620 9.766 1.00 90.19 109 ALA A N 1
ATOM 823 C CA . ALA A 1 109 ? -3.342 4.656 9.510 1.00 90.19 109 ALA A CA 1
ATOM 824 C C . ALA A 1 109 ? -4.729 4.082 9.162 1.00 90.19 109 ALA A C 1
ATOM 826 O O . ALA A 1 109 ? -5.745 4.657 9.550 1.00 90.19 109 ALA A O 1
ATOM 827 N N . VAL A 1 110 ? -4.785 2.920 8.501 1.00 92.19 110 VAL A N 1
ATOM 828 C CA . VAL A 1 110 ? -6.041 2.204 8.199 1.00 92.19 110 VAL A CA 1
ATOM 829 C C . VAL A 1 110 ? -6.489 1.307 9.358 1.00 92.19 110 VAL A C 1
ATOM 831 O O . VAL A 1 110 ? -7.680 1.224 9.668 1.00 92.19 110 VAL A O 1
ATOM 834 N N . SER A 1 111 ? -5.549 0.650 10.040 1.00 92.94 111 SER A N 1
ATOM 835 C CA . SER A 1 111 ? -5.856 -0.290 11.128 1.00 92.94 111 SER A CA 1
ATOM 836 C C . SER A 1 111 ? -6.469 0.393 12.351 1.00 92.94 111 SER A C 1
ATOM 838 O O . SER A 1 111 ? -7.387 -0.148 12.963 1.00 92.94 111 SER A O 1
ATOM 840 N N . VAL A 1 112 ? -5.976 1.577 12.719 1.00 92.44 112 VAL A N 1
ATOM 841 C CA . VAL A 1 112 ? -6.411 2.332 13.905 1.00 92.44 112 VAL A CA 1
ATOM 842 C C . VAL A 1 112 ? -7.916 2.657 13.894 1.00 92.44 112 VAL A C 1
ATOM 844 O O . VAL A 1 112 ? -8.608 2.247 14.829 1.00 92.44 112 VAL A O 1
ATOM 847 N N . PRO A 1 113 ? -8.474 3.327 12.870 1.00 88.88 113 PRO A N 1
ATOM 848 C CA . PRO A 1 113 ? -9.903 3.641 12.833 1.00 88.88 113 PRO A CA 1
ATOM 849 C C . PRO A 1 113 ? -10.787 2.387 12.761 1.00 88.88 113 PRO A C 1
ATOM 851 O O . PRO A 1 113 ? -11.819 2.328 13.427 1.00 88.88 113 PRO A O 1
ATOM 854 N N . ILE A 1 114 ? -10.359 1.340 12.042 1.00 91.88 114 ILE A N 1
ATOM 855 C CA . ILE A 1 114 ? -11.066 0.048 12.008 1.00 91.88 114 ILE A CA 1
ATOM 856 C C . ILE A 1 114 ? -11.055 -0.619 13.390 1.00 91.88 114 ILE A C 1
ATOM 858 O O . ILE A 1 114 ? -12.066 -1.185 13.814 1.00 91.88 114 ILE A O 1
ATOM 862 N N . PHE A 1 115 ? -9.932 -0.566 14.109 1.00 92.69 115 PHE A N 1
ATOM 863 C CA . PHE A 1 115 ? -9.819 -1.122 15.453 1.00 92.69 115 PHE A CA 1
ATOM 864 C C . PHE A 1 115 ? -10.757 -0.405 16.425 1.00 92.69 115 PHE A C 1
ATOM 866 O O . PHE A 1 115 ? -11.526 -1.076 17.108 1.00 92.69 115 PHE A O 1
ATOM 873 N N . TYR A 1 116 ? -10.758 0.930 16.440 1.00 87.56 116 TYR A N 1
ATOM 874 C CA . TYR A 1 116 ? -11.641 1.698 17.320 1.00 87.56 116 TYR A CA 1
ATOM 875 C C . TYR A 1 116 ? -13.125 1.571 16.943 1.00 87.56 116 TYR A C 1
ATOM 877 O O . TYR A 1 116 ? -13.979 1.603 17.823 1.00 87.56 116 TYR A O 1
ATOM 885 N N . ALA A 1 117 ? -13.451 1.338 15.669 1.00 86.88 117 ALA A N 1
ATOM 886 C CA . ALA A 1 117 ? -14.828 1.095 15.243 1.00 86.88 117 ALA A CA 1
ATOM 887 C C . ALA A 1 117 ? -15.341 -0.323 15.563 1.00 86.88 117 ALA A C 1
ATOM 889 O O . ALA A 1 117 ? -16.522 -0.514 15.873 1.00 86.88 117 ALA A O 1
ATOM 890 N N . THR A 1 118 ? -14.475 -1.339 15.447 1.00 87.56 118 THR A N 1
ATOM 891 C CA . THR A 1 118 ? -14.875 -2.760 15.498 1.00 87.56 118 THR A CA 1
ATOM 892 C C . THR A 1 118 ? -14.451 -3.499 16.766 1.00 87.56 118 THR A C 1
ATOM 894 O O . THR A 1 118 ? -14.924 -4.612 16.996 1.00 87.56 118 THR A O 1
ATOM 897 N N . GLY A 1 119 ? -13.526 -2.942 17.550 1.00 87.50 119 GLY A N 1
ATOM 898 C CA . GLY A 1 119 ? -12.916 -3.567 18.727 1.00 87.50 119 GLY A CA 1
ATOM 899 C C . GLY A 1 119 ? -12.001 -4.765 18.427 1.00 87.50 119 GLY A C 1
ATOM 900 O O . GLY A 1 119 ? -11.451 -5.366 19.347 1.00 87.50 119 GLY A O 1
ATOM 901 N N . SER A 1 120 ? -11.818 -5.149 17.157 1.00 91.31 120 SER A N 1
ATOM 902 C CA . SER A 1 120 ? -11.101 -6.371 16.778 1.00 91.31 120 SER A CA 1
ATOM 903 C C . SER A 1 120 ? -9.757 -6.071 16.122 1.00 91.31 120 SER A C 1
ATOM 905 O O . SER A 1 120 ? -9.690 -5.577 14.996 1.00 91.31 120 SER A O 1
ATOM 907 N N . LYS A 1 121 ? -8.669 -6.468 16.795 1.00 92.25 121 LYS A N 1
ATOM 908 C CA . LYS A 1 121 ? -7.298 -6.376 16.260 1.00 92.25 121 LYS A CA 1
ATOM 909 C C . LYS A 1 121 ? -7.122 -7.190 14.975 1.00 92.25 121 LYS A C 1
ATOM 911 O O . LYS A 1 121 ? -6.429 -6.759 14.064 1.00 92.25 121 LYS A O 1
ATOM 916 N N . CYS A 1 122 ? -7.781 -8.347 14.890 1.00 94.31 122 CYS A N 1
ATOM 917 C CA . CYS A 1 122 ? -7.705 -9.219 13.720 1.00 94.31 122 CYS A CA 1
ATOM 918 C C . CYS A 1 122 ? -8.377 -8.578 12.498 1.00 94.31 122 CYS A C 1
ATOM 920 O O . CYS A 1 122 ? -7.800 -8.591 11.415 1.00 94.31 122 CYS A O 1
ATOM 922 N N . LYS A 1 123 ? -9.549 -7.946 12.671 1.00 90.62 123 LYS A N 1
ATOM 923 C CA . LYS A 1 123 ? -10.202 -7.208 11.576 1.00 90.62 123 LYS A CA 1
ATOM 924 C C . LYS A 1 123 ? -9.344 -6.039 11.099 1.00 90.62 123 LYS A C 1
ATOM 926 O O . LYS A 1 123 ? -9.169 -5.884 9.899 1.00 90.62 123 LYS A O 1
ATOM 931 N N . ALA A 1 124 ? -8.792 -5.257 12.025 1.00 92.75 124 ALA A N 1
ATOM 932 C CA . ALA A 1 124 ? -7.902 -4.145 11.698 1.00 92.75 124 ALA A CA 1
ATOM 933 C C . ALA A 1 124 ? -6.668 -4.603 10.903 1.00 92.75 124 ALA A C 1
ATOM 935 O O . ALA A 1 124 ? -6.362 -4.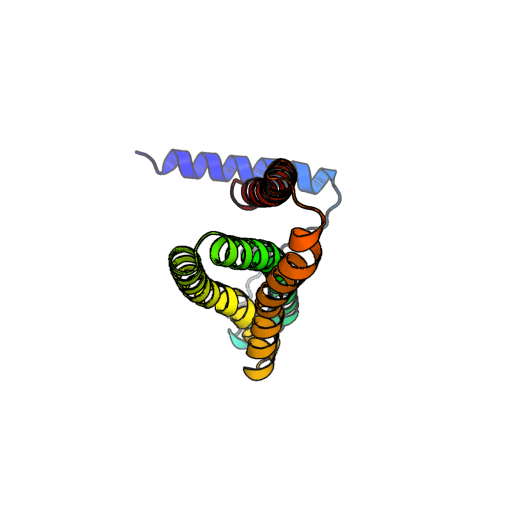033 9.859 1.00 92.75 124 ALA A O 1
ATOM 936 N N . PHE A 1 125 ? -6.030 -5.689 11.344 1.00 94.50 125 PHE A N 1
ATOM 937 C CA . PHE A 1 125 ? -4.900 -6.291 10.641 1.00 94.50 125 PHE A CA 1
ATOM 938 C C . PHE A 1 125 ? -5.270 -6.745 9.225 1.00 94.50 125 PHE A C 1
ATOM 940 O O . PHE A 1 125 ? -4.584 -6.387 8.273 1.00 94.50 125 PHE A O 1
ATOM 947 N N . TRP A 1 126 ? -6.376 -7.479 9.063 1.00 95.12 126 TRP A N 1
ATOM 948 C CA . TRP A 1 126 ? -6.809 -7.942 7.743 1.00 95.12 126 TRP A CA 1
ATOM 949 C C . TRP A 1 126 ? -7.150 -6.798 6.794 1.00 95.12 126 TRP A C 1
ATOM 951 O O . TRP A 1 126 ? -6.826 -6.890 5.617 1.00 95.12 126 TRP A O 1
ATOM 961 N N . TRP A 1 127 ? -7.743 -5.711 7.288 1.00 93.06 127 TRP A N 1
ATOM 962 C CA . TRP A 1 127 ? -7.970 -4.517 6.473 1.00 93.06 127 TRP A CA 1
ATOM 963 C C . TRP A 1 127 ? -6.661 -3.925 5.947 1.00 93.06 127 TRP A C 1
ATOM 965 O O . TRP A 1 127 ? -6.568 -3.644 4.757 1.00 93.06 127 TRP A O 1
ATOM 975 N N . SER A 1 128 ? -5.637 -3.805 6.793 1.00 92.81 128 SER A N 1
ATOM 976 C CA . SER A 1 128 ? -4.307 -3.349 6.370 1.00 92.81 128 SER A CA 1
ATOM 977 C C . SER A 1 128 ? -3.661 -4.296 5.352 1.00 92.81 128 SER A C 1
ATOM 979 O O . SER A 1 128 ? -3.206 -3.853 4.301 1.00 92.81 128 SER A O 1
ATOM 981 N N . VAL A 1 129 ? -3.711 -5.610 5.596 1.00 94.50 129 VAL A N 1
ATOM 982 C CA . VAL A 1 129 ? -3.178 -6.621 4.665 1.00 94.50 129 VAL A CA 1
ATOM 983 C C . VAL A 1 129 ? -3.887 -6.576 3.312 1.00 94.50 129 VAL A C 1
ATOM 985 O O . VAL A 1 129 ? -3.231 -6.666 2.280 1.00 94.50 129 VAL A O 1
ATOM 988 N N . LEU A 1 130 ? -5.212 -6.410 3.295 1.00 93.94 130 LEU A N 1
ATOM 989 C CA . LEU A 1 130 ? -5.981 -6.290 2.055 1.00 93.94 130 LEU A CA 1
ATOM 990 C C . LEU A 1 130 ? -5.594 -5.041 1.256 1.00 93.94 130 LEU A C 1
ATOM 992 O O . LEU A 1 130 ? -5.562 -5.104 0.031 1.00 93.94 130 LEU A O 1
ATOM 996 N N . CYS A 1 131 ? -5.272 -3.934 1.929 1.00 92.31 131 CYS A N 1
ATOM 997 C CA . CYS A 1 131 ? -4.776 -2.731 1.261 1.00 92.31 131 CYS A CA 1
ATOM 998 C C . CYS A 1 131 ? -3.362 -2.954 0.709 1.00 92.31 131 CYS A C 1
ATOM 1000 O O . CYS A 1 131 ? -3.117 -2.687 -0.464 1.00 92.31 131 CYS A O 1
ATOM 1002 N N . GLY A 1 132 ? -2.463 -3.527 1.517 1.00 92.31 132 GLY A N 1
ATOM 1003 C CA . GLY A 1 132 ? -1.093 -3.840 1.103 1.00 92.31 132 GLY A CA 1
ATOM 1004 C C . GLY A 1 132 ? -1.013 -4.882 -0.017 1.00 92.31 132 GLY A C 1
ATOM 1005 O O . GLY A 1 132 ? -0.089 -4.854 -0.821 1.00 92.31 132 GLY A O 1
ATOM 1006 N N . ALA A 1 133 ? -2.010 -5.762 -0.154 1.00 94.94 133 ALA A N 1
ATOM 1007 C CA . ALA A 1 133 ? -2.092 -6.715 -1.263 1.00 94.94 133 ALA A CA 1
ATOM 1008 C C . ALA A 1 133 ? -2.203 -6.039 -2.645 1.00 94.94 133 ALA A C 1
ATOM 1010 O O . ALA A 1 133 ? -1.948 -6.687 -3.661 1.00 94.94 133 ALA A O 1
ATOM 1011 N N . ALA A 1 134 ? -2.534 -4.746 -2.708 1.00 93.25 134 ALA A N 1
ATOM 1012 C CA . ALA A 1 134 ? -2.532 -3.993 -3.955 1.00 93.25 134 ALA A CA 1
ATOM 1013 C C . ALA A 1 134 ? -1.134 -3.885 -4.596 1.00 93.25 134 ALA A C 1
ATOM 1015 O O . ALA A 1 134 ? -1.044 -3.873 -5.822 1.00 93.25 134 ALA A O 1
ATOM 1016 N N . GLU A 1 135 ? -0.053 -3.890 -3.810 1.00 92.88 135 GLU A N 1
ATOM 1017 C CA . GLU A 1 135 ? 1.326 -3.876 -4.321 1.00 92.88 135 GLU A CA 1
ATOM 1018 C C . GLU A 1 135 ? 1.697 -5.115 -5.138 1.00 92.88 135 GLU A C 1
ATOM 1020 O O . GLU A 1 135 ? 2.068 -4.967 -6.305 1.00 92.88 135 GLU A O 1
ATOM 1025 N N . PRO A 1 136 ? 1.605 -6.350 -4.602 1.00 92.81 136 PRO A N 1
ATOM 1026 C CA . PRO A 1 136 ? 1.923 -7.534 -5.387 1.00 92.81 136 PRO A CA 1
ATOM 1027 C C . PRO A 1 136 ? 0.971 -7.691 -6.575 1.00 92.81 136 PRO A C 1
ATOM 1029 O O . PRO A 1 136 ? 1.393 -8.179 -7.619 1.00 92.81 136 PRO A O 1
ATOM 1032 N N . VAL A 1 137 ? -0.283 -7.234 -6.468 1.00 93.56 137 VAL A N 1
ATOM 1033 C CA . VAL A 1 137 ? -1.219 -7.199 -7.604 1.00 93.56 137 VAL A CA 1
ATOM 1034 C C . VAL A 1 137 ? -0.751 -6.212 -8.679 1.00 93.56 137 VAL A C 1
ATOM 1036 O O . VAL A 1 137 ? -0.757 -6.559 -9.859 1.00 93.56 137 VAL A O 1
ATOM 1039 N N . GLY A 1 138 ? -0.299 -5.017 -8.292 1.00 89.31 138 GLY A N 1
ATOM 1040 C CA . GLY A 1 138 ? 0.284 -4.028 -9.198 1.00 89.31 138 GLY A CA 1
ATOM 1041 C C . GLY A 1 138 ? 1.554 -4.544 -9.873 1.00 89.31 138 GLY A C 1
ATOM 1042 O O . GLY A 1 138 ? 1.670 -4.474 -11.093 1.00 89.31 138 GLY A O 1
ATOM 1043 N N . GLY A 1 139 ? 2.466 -5.154 -9.112 1.00 90.50 139 GLY A N 1
ATOM 1044 C CA . GLY A 1 139 ? 3.680 -5.781 -9.641 1.00 90.50 139 GLY A CA 1
ATOM 1045 C C . GLY A 1 139 ? 3.396 -6.974 -10.564 1.00 90.50 139 GLY A C 1
ATOM 1046 O O . GLY A 1 139 ? 4.055 -7.147 -11.587 1.00 90.50 139 GLY A O 1
ATOM 1047 N N . LEU A 1 140 ? 2.370 -7.772 -10.265 1.00 90.50 140 LEU A N 1
ATOM 1048 C CA . LEU A 1 140 ? 1.953 -8.880 -11.124 1.00 90.50 140 LEU A CA 1
ATOM 1049 C C . LEU A 1 140 ? 1.322 -8.379 -12.426 1.00 90.50 140 LEU A C 1
ATOM 1051 O O . LEU A 1 140 ? 1.647 -8.882 -13.502 1.00 90.50 140 LEU A O 1
ATOM 1055 N N . LEU A 1 141 ? 0.446 -7.372 -12.350 1.00 85.50 141 LEU A N 1
ATOM 1056 C CA . LEU A 1 141 ? -0.097 -6.742 -13.550 1.00 85.50 141 LEU A CA 1
ATOM 1057 C C . LEU A 1 141 ? 1.030 -6.122 -14.370 1.00 85.50 141 LEU A C 1
ATOM 1059 O O . LEU A 1 141 ? 1.035 -6.243 -15.593 1.00 85.50 141 LEU A O 1
ATOM 1063 N N . ALA A 1 142 ? 2.003 -5.514 -13.694 1.00 83.12 142 ALA A N 1
ATOM 1064 C CA . ALA A 1 142 ? 3.179 -4.990 -14.339 1.00 83.12 142 ALA A CA 1
ATOM 1065 C C . ALA A 1 142 ? 3.904 -6.091 -15.114 1.00 83.12 142 ALA A C 1
ATOM 1067 O O . ALA A 1 142 ? 4.120 -5.941 -16.307 1.00 83.12 142 ALA A O 1
ATOM 1068 N N . TRP A 1 143 ? 4.167 -7.245 -14.508 1.00 83.44 143 TRP A N 1
ATOM 1069 C CA . TRP A 1 143 ? 4.768 -8.377 -15.209 1.00 83.44 143 TRP A CA 1
ATOM 1070 C C . TRP A 1 143 ? 3.983 -8.829 -16.449 1.00 83.44 143 TRP A C 1
ATOM 1072 O O . TRP A 1 143 ? 4.578 -9.034 -17.507 1.00 83.44 143 TRP A O 1
ATOM 1082 N N . VAL A 1 144 ? 2.655 -8.938 -16.359 1.00 81.69 144 VAL A N 1
ATOM 1083 C CA . VAL A 1 144 ? 1.804 -9.418 -17.466 1.00 81.69 144 VAL A CA 1
ATOM 1084 C C . VAL A 1 144 ? 1.670 -8.385 -18.595 1.00 81.69 144 VAL A C 1
ATOM 1086 O O . VAL A 1 144 ? 1.664 -8.746 -19.772 1.00 81.69 144 VAL A O 1
ATOM 1089 N N . VAL A 1 145 ? 1.557 -7.099 -18.252 1.00 73.50 145 VAL A N 1
ATOM 1090 C CA . VAL A 1 145 ? 1.271 -6.011 -19.202 1.00 73.50 145 VAL A CA 1
ATOM 1091 C C . VAL A 1 145 ? 2.553 -5.360 -19.735 1.00 73.50 145 VAL A C 1
ATOM 1093 O O . VAL A 1 145 ? 2.648 -5.107 -20.939 1.00 73.50 145 VAL A O 1
ATOM 1096 N N . LEU A 1 146 ? 3.560 -5.109 -18.885 1.00 62.94 146 LEU A N 1
ATOM 1097 C CA . LEU A 1 146 ? 4.823 -4.471 -19.296 1.00 62.94 146 LEU A CA 1
ATOM 1098 C C . LEU A 1 146 ? 5.652 -5.340 -20.231 1.00 62.94 146 LEU A C 1
ATOM 1100 O O . LEU A 1 146 ? 6.319 -4.793 -21.104 1.00 62.94 146 LEU A O 1
ATOM 1104 N N . THR A 1 147 ? 5.589 -6.664 -20.099 1.00 64.00 147 THR A N 1
ATOM 1105 C CA . THR A 1 147 ? 6.360 -7.568 -20.964 1.00 64.00 147 THR A CA 1
ATOM 1106 C C . THR A 1 147 ? 5.904 -7.543 -22.426 1.00 64.00 147 THR A C 1
ATOM 1108 O O . THR A 1 147 ? 6.703 -7.876 -23.295 1.00 64.00 147 THR A O 1
ATOM 1111 N N . ASN A 1 148 ? 4.670 -7.104 -22.717 1.00 61.78 148 ASN A N 1
ATOM 1112 C CA . ASN A 1 148 ? 4.098 -7.145 -24.069 1.00 61.78 148 ASN A CA 1
ATOM 1113 C C . ASN A 1 148 ? 3.731 -5.775 -24.679 1.00 61.78 148 ASN A C 1
ATOM 1115 O O . ASN A 1 148 ? 3.644 -5.689 -25.902 1.00 61.78 148 ASN A O 1
ATOM 1119 N N . LEU A 1 149 ? 3.493 -4.712 -23.890 1.00 60.19 149 LEU A N 1
ATOM 1120 C CA . LEU A 1 149 ? 2.929 -3.446 -24.410 1.00 60.19 149 LEU A CA 1
ATOM 1121 C C . LEU A 1 149 ? 3.783 -2.177 -24.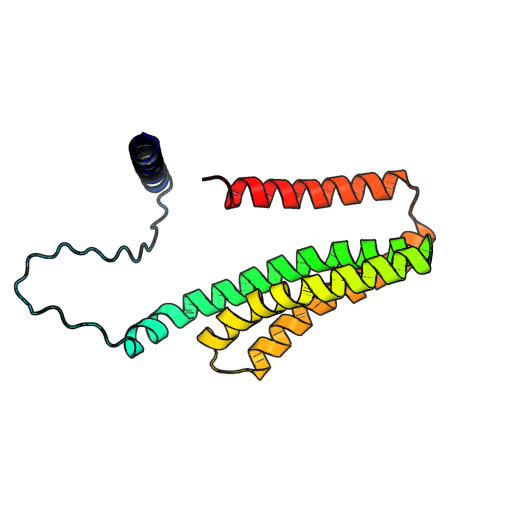226 1.00 60.19 149 LEU A C 1
ATOM 1123 O O . LEU A 1 149 ? 3.437 -1.143 -24.799 1.00 60.19 149 LEU A O 1
ATOM 1127 N N . MET A 1 150 ? 4.842 -2.180 -23.417 1.00 58.97 150 MET A N 1
ATOM 1128 C CA . MET A 1 150 ? 5.341 -0.914 -22.859 1.00 58.97 150 MET A CA 1
ATOM 1129 C C . MET A 1 150 ? 6.586 -0.358 -23.548 1.00 58.97 150 MET A C 1
ATOM 1131 O O . MET A 1 150 ? 7.717 -0.728 -23.243 1.00 58.97 150 MET A O 1
ATOM 1135 N N . THR A 1 151 ? 6.378 0.637 -24.411 1.00 66.75 151 THR A N 1
ATOM 1136 C CA . THR A 1 151 ? 7.421 1.607 -24.765 1.00 66.75 151 THR A CA 1
ATOM 1137 C C . THR A 1 151 ? 7.634 2.612 -23.618 1.00 66.75 151 THR A C 1
ATOM 1139 O O . THR A 1 151 ? 6.680 2.925 -22.901 1.00 66.75 151 THR A O 1
ATOM 1142 N N . PRO A 1 152 ? 8.840 3.198 -23.457 1.00 65.25 152 PRO A N 1
ATOM 1143 C CA . PRO A 1 152 ? 9.140 4.179 -22.398 1.00 65.25 152 PRO A CA 1
ATOM 1144 C C . PRO A 1 152 ? 8.142 5.349 -22.306 1.00 65.25 152 PRO A C 1
ATOM 1146 O O . PRO A 1 152 ? 7.865 5.875 -21.230 1.00 65.25 152 PRO A O 1
ATOM 1149 N N . SER A 1 153 ? 7.554 5.728 -23.440 1.00 67.81 153 SER A N 1
ATOM 1150 C CA . SER A 1 153 ? 6.504 6.742 -23.553 1.00 67.81 153 SER A CA 1
ATOM 1151 C C . SER A 1 153 ? 5.199 6.365 -22.844 1.00 67.81 153 SER A C 1
ATOM 1153 O O . SER A 1 153 ? 4.592 7.218 -22.201 1.00 67.81 153 SER A O 1
ATOM 1155 N N . ALA A 1 154 ? 4.773 5.101 -22.910 1.00 67.38 154 ALA A N 1
ATOM 1156 C CA . ALA A 1 154 ? 3.560 4.635 -22.238 1.00 67.38 154 ALA A CA 1
ATOM 1157 C C . ALA A 1 154 ? 3.721 4.674 -20.710 1.00 67.38 154 ALA A C 1
ATOM 1159 O O . ALA A 1 154 ? 2.793 5.059 -19.997 1.00 67.38 154 ALA A O 1
ATOM 1160 N N . PHE A 1 155 ? 4.930 4.376 -20.224 1.00 65.62 155 PHE A N 1
ATOM 1161 C CA . PHE A 1 155 ? 5.283 4.470 -18.809 1.00 65.62 155 PHE A CA 1
ATOM 1162 C C . PHE A 1 155 ? 5.165 5.908 -18.292 1.00 65.62 155 PHE A C 1
ATOM 1164 O O . PHE A 1 155 ? 4.501 6.164 -17.290 1.00 65.62 155 PHE A O 1
ATOM 1171 N N . ALA A 1 156 ? 5.745 6.864 -19.024 1.00 71.00 156 ALA A N 1
ATOM 1172 C CA . ALA A 1 156 ? 5.688 8.277 -18.669 1.00 71.00 156 ALA A CA 1
ATOM 1173 C C . ALA A 1 156 ? 4.245 8.808 -18.624 1.00 71.00 156 ALA A C 1
ATOM 1175 O O . ALA A 1 156 ? 3.890 9.543 -17.705 1.00 71.00 156 ALA A O 1
ATOM 1176 N N . ILE A 1 157 ? 3.398 8.405 -19.577 1.00 77.06 157 ILE A N 1
ATOM 1177 C CA . ILE A 1 157 ? 1.992 8.832 -19.636 1.00 77.06 157 ILE A CA 1
ATOM 1178 C C . ILE A 1 157 ? 1.194 8.259 -18.459 1.00 77.06 157 ILE A C 1
ATOM 1180 O O . ILE A 1 157 ? 0.454 9.001 -17.812 1.00 77.0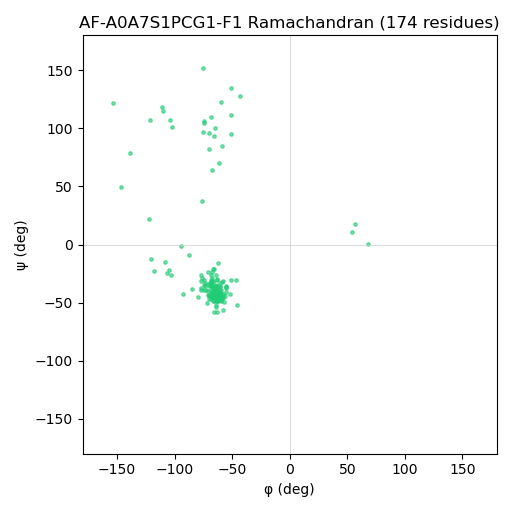6 157 ILE A O 1
ATOM 1184 N N . LEU A 1 158 ? 1.363 6.970 -18.143 1.00 68.12 158 LEU A N 1
ATOM 1185 C CA . LEU A 1 158 ? 0.653 6.322 -17.038 1.00 68.12 158 LEU A CA 1
ATOM 1186 C C . LEU A 1 158 ? 1.031 6.950 -15.687 1.00 68.12 158 LEU A C 1
ATOM 1188 O O . LEU A 1 158 ? 0.149 7.324 -14.915 1.00 68.12 158 LEU A O 1
ATOM 1192 N N . PHE A 1 159 ? 2.330 7.140 -15.431 1.00 68.88 159 PHE A N 1
ATOM 1193 C CA . PHE A 1 159 ? 2.810 7.798 -14.211 1.00 68.88 159 PHE A CA 1
ATOM 1194 C C . PHE A 1 159 ? 2.374 9.261 -14.126 1.00 68.88 159 PHE A C 1
ATOM 1196 O O . PHE A 1 159 ? 2.031 9.730 -13.044 1.00 68.88 159 PHE A O 1
ATOM 1203 N N . CYS A 1 160 ? 2.336 9.982 -15.249 1.00 81.50 160 CYS A N 1
ATOM 1204 C CA . CYS A 1 160 ? 1.866 11.364 -15.276 1.00 81.50 160 CYS A CA 1
ATOM 1205 C C . CYS A 1 160 ? 0.367 11.463 -14.948 1.00 81.50 160 CYS A C 1
ATOM 1207 O O . CYS A 1 160 ? -0.032 12.332 -14.175 1.00 81.50 160 CYS A O 1
ATOM 1209 N N . LEU A 1 161 ? -0.459 10.543 -15.461 1.00 77.62 161 LEU A N 1
ATOM 1210 C CA . LEU A 1 161 ? -1.890 10.490 -15.148 1.00 77.62 161 LEU A CA 1
ATOM 1211 C C . LEU A 1 161 ? -2.144 10.127 -13.682 1.00 77.62 161 LEU A C 1
ATOM 1213 O O . LEU A 1 161 ? -2.890 10.828 -12.999 1.00 77.62 161 LEU A O 1
ATOM 1217 N N . VAL A 1 162 ? -1.498 9.071 -13.181 1.00 72.44 162 VAL A N 1
ATOM 1218 C CA . VAL A 1 162 ? -1.644 8.632 -11.786 1.00 72.44 162 VAL A CA 1
ATOM 1219 C C . VAL A 1 162 ? -1.119 9.703 -10.831 1.00 72.44 162 VAL A C 1
ATOM 1221 O O . VAL A 1 162 ? -1.853 10.156 -9.956 1.00 72.44 162 VAL A O 1
ATOM 1224 N N . GLY A 1 163 ? 0.111 10.179 -11.040 1.00 76.69 163 GLY A N 1
ATOM 1225 C CA . GLY A 1 163 ? 0.715 11.242 -10.238 1.00 76.69 163 GLY A CA 1
ATOM 1226 C C . GLY A 1 163 ? -0.092 12.540 -10.284 1.00 76.69 163 GLY A C 1
ATOM 1227 O O . GLY A 1 163 ? -0.289 13.174 -9.251 1.00 76.69 163 GLY A O 1
ATOM 1228 N N . GLY A 1 164 ? -0.641 12.904 -11.447 1.00 82.44 164 GLY A N 1
ATOM 1229 C CA . GLY A 1 164 ? -1.516 14.065 -11.606 1.00 82.44 164 GLY A CA 1
ATOM 1230 C C . GLY A 1 164 ? -2.805 13.960 -10.788 1.00 82.44 164 GLY A C 1
ATOM 1231 O O . GLY A 1 164 ? -3.186 14.922 -10.121 1.00 82.44 164 GLY A O 1
ATOM 1232 N N . ILE A 1 165 ? -3.444 12.786 -10.767 1.00 77.00 165 ILE A N 1
ATOM 1233 C CA . ILE A 1 165 ? -4.629 12.532 -9.933 1.00 77.00 165 ILE A CA 1
ATOM 1234 C C . ILE A 1 165 ? -4.262 12.588 -8.444 1.00 77.00 165 ILE A C 1
ATOM 1236 O O . ILE A 1 165 ? -4.976 13.216 -7.662 1.00 77.00 165 ILE A O 1
ATOM 1240 N N . MET A 1 166 ? -3.127 12.004 -8.051 1.00 72.62 166 MET A N 1
ATOM 1241 C CA . MET A 1 166 ? -2.653 12.010 -6.661 1.00 72.62 166 MET A CA 1
ATOM 1242 C C . MET A 1 166 ? -2.364 13.440 -6.181 1.00 72.62 166 MET A C 1
ATOM 1244 O O . MET A 1 166 ? -2.840 13.842 -5.121 1.00 72.62 166 MET A O 1
ATOM 1248 N N . ILE A 1 167 ? -1.679 14.251 -6.996 1.00 79.31 167 ILE A N 1
ATOM 1249 C CA . ILE A 1 167 ? -1.414 15.671 -6.719 1.00 79.31 167 ILE A CA 1
ATOM 1250 C C . ILE A 1 167 ? -2.720 16.467 -6.652 1.00 79.31 167 ILE A C 1
ATOM 1252 O O . ILE A 1 167 ? -2.890 17.279 -5.744 1.00 79.31 167 ILE A O 1
ATOM 1256 N N . HIS A 1 168 ? -3.662 16.235 -7.570 1.00 79.50 168 HIS A N 1
ATOM 1257 C CA . HIS A 1 168 ? -4.956 16.917 -7.561 1.00 79.50 168 HIS A CA 1
ATOM 1258 C C . HIS A 1 168 ? -5.732 16.647 -6.265 1.00 79.50 168 HIS A C 1
ATOM 1260 O O . HIS A 1 168 ? -6.266 17.579 -5.660 1.00 79.50 168 HIS A O 1
ATOM 1266 N N . ILE A 1 169 ? -5.756 15.389 -5.813 1.00 70.81 169 ILE A N 1
ATOM 1267 C CA . ILE A 1 169 ? -6.392 14.994 -4.551 1.00 70.81 169 ILE A CA 1
ATOM 1268 C C . ILE A 1 169 ? -5.682 15.654 -3.365 1.00 70.81 169 ILE A C 1
ATOM 1270 O O . ILE A 1 169 ? -6.358 16.195 -2.491 1.00 70.81 169 ILE A O 1
ATOM 1274 N N . CYS A 1 170 ? -4.347 15.669 -3.347 1.00 76.06 170 CYS A N 1
ATOM 1275 C CA . CYS A 1 170 ? -3.569 16.326 -2.297 1.00 76.06 170 CYS A CA 1
ATOM 1276 C C . CYS A 1 170 ? -3.837 17.833 -2.239 1.00 76.06 170 CYS A C 1
ATOM 1278 O O . CYS A 1 170 ? -4.103 18.355 -1.165 1.00 76.06 170 CYS A O 1
ATOM 1280 N N . ILE A 1 171 ? -3.847 18.537 -3.374 1.00 81.75 171 ILE A N 1
ATOM 1281 C CA . ILE A 1 171 ? -4.127 19.981 -3.407 1.00 81.75 171 ILE A CA 1
ATOM 1282 C C . ILE A 1 171 ? -5.541 20.266 -2.896 1.00 81.75 171 ILE A C 1
ATOM 1284 O O . ILE A 1 171 ? -5.719 21.138 -2.054 1.00 81.75 171 ILE A O 1
ATOM 1288 N N . LYS A 1 172 ? -6.539 19.505 -3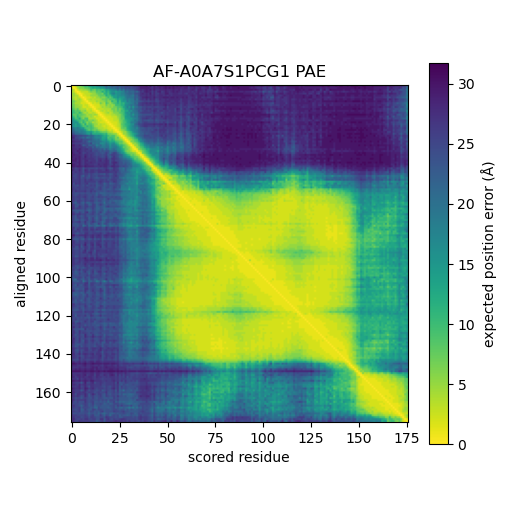.361 1.00 64.75 172 LYS A N 1
ATOM 1289 C CA . LYS A 1 172 ? -7.944 19.686 -2.969 1.00 64.75 172 LYS A CA 1
ATOM 1290 C C . LYS A 1 172 ? -8.234 19.337 -1.508 1.00 64.75 172 LYS A C 1
ATOM 1292 O O . LYS A 1 172 ? -9.221 19.832 -0.975 1.00 64.75 172 LYS A O 1
ATOM 1297 N N . LYS A 1 173 ? -7.447 18.451 -0.888 1.00 52.62 173 LYS A N 1
ATOM 1298 C CA . LYS A 1 173 ? -7.674 17.988 0.492 1.00 52.62 173 LYS A CA 1
ATOM 1299 C C . LYS A 1 173 ? -6.722 18.589 1.530 1.00 52.62 173 LYS A C 1
ATOM 1301 O O . LYS A 1 173 ? -7.068 18.563 2.706 1.00 52.62 173 LYS A O 1
ATOM 1306 N N . LEU A 1 174 ? -5.546 19.084 1.136 1.00 44.22 174 LEU A N 1
ATOM 1307 C CA . LEU A 1 174 ? -4.494 19.536 2.059 1.00 44.22 174 LEU A CA 1
ATOM 1308 C C . LEU A 1 174 ? -4.341 21.062 2.115 1.00 44.22 174 LEU A C 1
ATOM 1310 O O . LEU A 1 174 ? -3.861 21.580 3.120 1.00 44.22 174 LEU A O 1
ATOM 1314 N N . ILE A 1 175 ? -4.735 21.783 1.061 1.00 44.22 175 ILE A N 1
ATOM 1315 C CA . ILE A 1 175 ? -4.720 23.248 1.051 1.00 44.22 175 ILE A CA 1
ATOM 1316 C C . ILE A 1 175 ? -6.172 23.716 1.235 1.00 44.22 175 ILE A C 1
ATOM 1318 O O . ILE A 1 175 ? -6.966 23.507 0.315 1.00 44.22 175 ILE A O 1
ATOM 1322 N N . PRO A 1 176 ? -6.537 24.254 2.416 1.00 54.31 176 PRO A N 1
ATOM 1323 C CA . PRO A 1 176 ? -7.858 24.834 2.649 1.00 54.31 176 PRO A CA 1
ATOM 1324 C C . PRO A 1 176 ? -8.095 26.079 1.788 1.00 54.31 176 PRO A C 1
ATOM 1326 O O . PRO A 1 176 ? -7.116 26.818 1.522 1.00 54.31 176 PRO A O 1
#

InterPro domains:
  IPR003689 Zinc/iron permease [PF02535] (58-176)

Radius of gyration: 22.52 Å; Cα contacts (8 Å, |Δi|>4): 121; chains: 1; bounding box: 50×49×60 Å

Foldseek 3Di:
DPPVVVVVVVVVVVVVVVVVCVVVVPPPPDPPVPPDDPDDDPPDPPPPVVVLVVCLVVLQVQLVVLLVVLLLVLLVLLLVLLVLCVVPVVSSVVSVVVVVVVLVVSLCSNLVSNCSNPVDSVRSNVSSV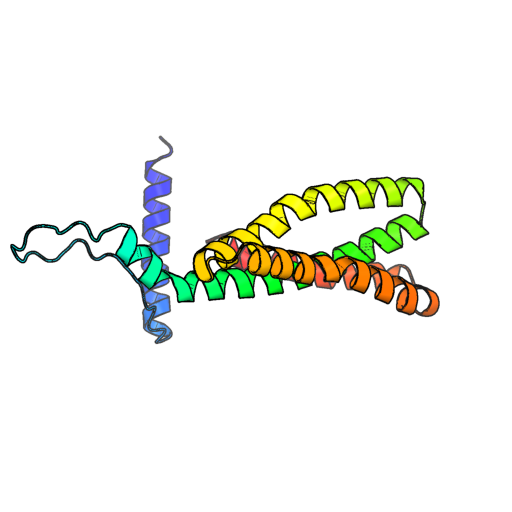VSNVSNPVSSVVNVVDVVPPDDPVVVVVVCCVSVVVVVVCCCVPPPD

Organism: NCBI:txid1169539

Mean predicted aligned error: 15.41 Å